Protein AF-A0A951S7G7-F1 (afdb_monomer)

Mean predicted aligned error: 11.46 Å

pLDDT: mean 70.56, std 6.56, range [54.75, 82.31]

Sequence (76 aa):
MDVIIESLKHLLNPDWIMSHGGLYLVLLILFIETGIIIGFFLPGDPLLFISGMVIASVNENHYPFDNQLLNLPFWI

Structure (mmCIF, N/CA/C/O backbone):
data_AF-A0A951S7G7-F1
#
_entry.id   AF-A0A951S7G7-F1
#
loop_
_atom_site.group_PDB
_atom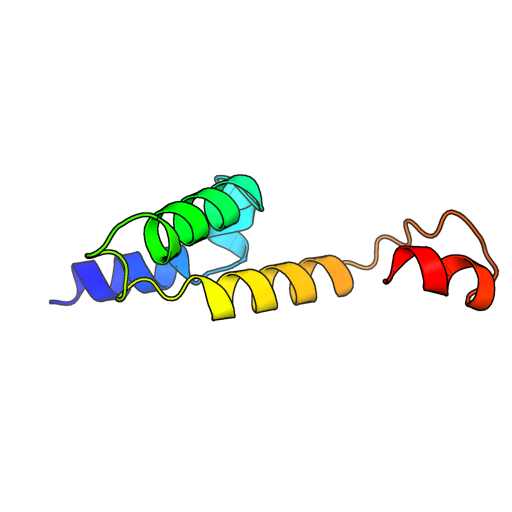_site.id
_atom_site.type_symbol
_atom_site.label_atom_id
_atom_site.label_alt_id
_atom_site.label_comp_id
_atom_site.label_asym_id
_atom_site.label_entity_id
_atom_site.label_seq_id
_atom_site.pdbx_PDB_ins_code
_atom_site.Cartn_x
_atom_site.Cartn_y
_atom_site.Cartn_z
_atom_site.occupancy
_atom_site.B_iso_or_equiv
_atom_site.auth_seq_id
_atom_site.auth_comp_id
_atom_site.auth_asym_id
_atom_site.auth_atom_id
_atom_site.pdbx_PDB_model_num
ATOM 1 N N . MET A 1 1 ? -13.414 -12.040 16.841 1.00 55.69 1 MET A N 1
ATOM 2 C CA . MET A 1 1 ? -12.206 -11.188 16.764 1.00 55.69 1 MET A CA 1
ATOM 3 C C . MET A 1 1 ? -11.351 -11.552 15.550 1.00 55.69 1 MET A C 1
ATOM 5 O O . MET A 1 1 ? -10.653 -10.697 15.028 1.00 55.69 1 MET A O 1
ATOM 9 N N . ASP A 1 2 ? -11.474 -12.781 15.047 1.00 70.00 2 ASP A N 1
ATOM 10 C CA . ASP A 1 2 ? -10.676 -13.335 13.945 1.00 70.00 2 ASP A CA 1
ATOM 11 C C . ASP A 1 2 ? -11.020 -12.751 12.566 1.00 70.00 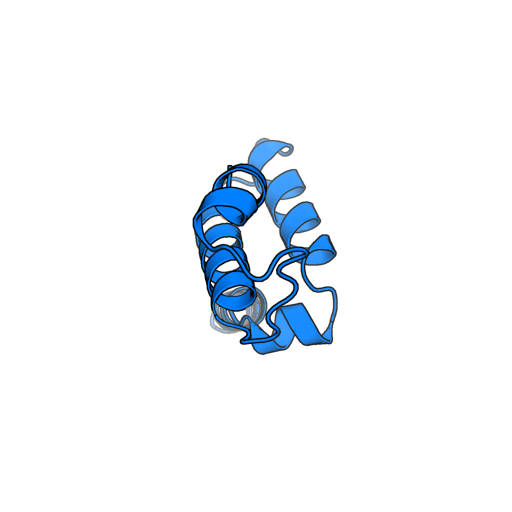2 ASP A C 1
ATOM 13 O O . ASP A 1 2 ? -10.132 -12.540 11.755 1.00 70.00 2 ASP A O 1
ATOM 17 N N . VAL A 1 3 ? -12.282 -12.377 12.318 1.00 71.81 3 VAL A N 1
ATOM 18 C CA . VAL A 1 3 ? -12.734 -11.814 11.023 1.00 71.81 3 VAL A CA 1
ATOM 19 C C . VAL A 1 3 ? -12.031 -10.496 10.667 1.00 71.81 3 VAL A C 1
ATOM 21 O O . VAL A 1 3 ? -11.707 -10.253 9.506 1.00 71.81 3 VAL A O 1
ATOM 24 N N . ILE A 1 4 ? -11.772 -9.645 11.663 1.00 67.06 4 ILE A N 1
ATOM 25 C CA . ILE A 1 4 ? -11.104 -8.349 11.463 1.00 67.06 4 ILE A CA 1
ATOM 26 C C . ILE A 1 4 ? -9.623 -8.575 11.131 1.00 67.06 4 ILE A C 1
ATOM 28 O O . ILE A 1 4 ? -9.093 -7.955 10.213 1.00 67.06 4 ILE A O 1
ATOM 32 N N . ILE A 1 5 ? -8.980 -9.512 11.835 1.00 65.81 5 ILE A N 1
ATOM 33 C CA . ILE A 1 5 ? -7.583 -9.912 11.613 1.00 65.81 5 ILE A CA 1
ATOM 34 C C . ILE A 1 5 ? -7.423 -10.550 10.224 1.00 65.81 5 ILE A C 1
ATOM 36 O O . ILE A 1 5 ? -6.464 -10.253 9.516 1.00 65.81 5 ILE A O 1
ATOM 40 N N . GLU A 1 6 ? -8.373 -11.386 9.806 1.00 69.81 6 GLU A N 1
ATOM 41 C CA . GLU A 1 6 ? -8.371 -12.0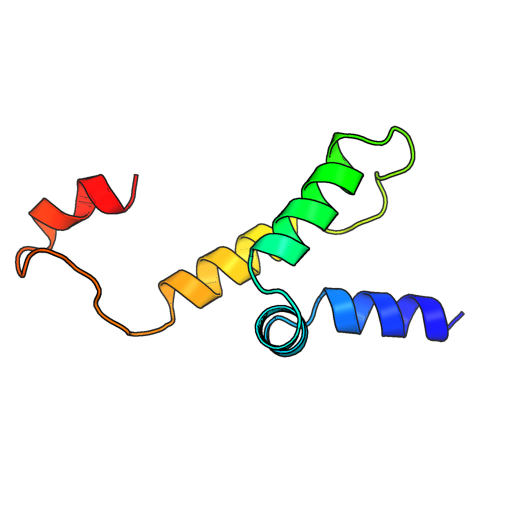26 8.487 1.00 69.81 6 GLU A CA 1
ATOM 42 C C . GLU A 1 6 ? -8.561 -10.998 7.359 1.00 69.81 6 GLU A C 1
ATOM 44 O O . GLU A 1 6 ? -7.871 -11.042 6.343 1.00 69.81 6 GLU A O 1
ATOM 49 N N . SER A 1 7 ? -9.427 -10.002 7.569 1.00 66.88 7 SER A N 1
ATOM 50 C CA . SER A 1 7 ? -9.627 -8.897 6.619 1.00 66.88 7 SER A CA 1
ATOM 51 C C . SER A 1 7 ? -8.376 -8.015 6.501 1.00 66.88 7 SER A C 1
ATOM 53 O O . SER A 1 7 ? -7.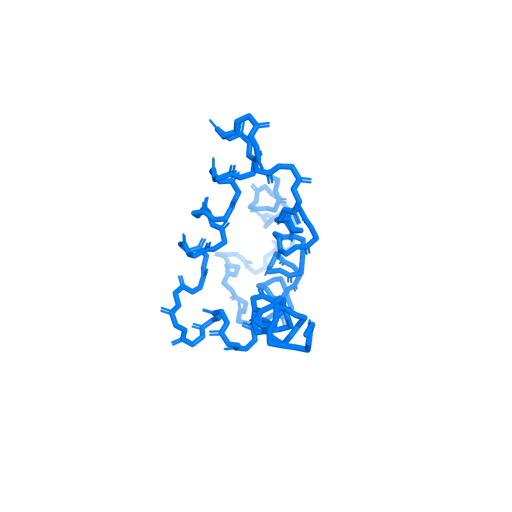993 -7.631 5.399 1.00 66.88 7 SER A O 1
ATOM 55 N N . LEU A 1 8 ? -7.686 -7.754 7.618 1.00 68.88 8 LEU A N 1
ATOM 56 C CA . LEU A 1 8 ? -6.387 -7.072 7.633 1.00 68.88 8 LEU A CA 1
ATOM 57 C C . LEU A 1 8 ? -5.313 -7.880 6.896 1.00 68.88 8 LEU A C 1
ATOM 59 O O . LEU A 1 8 ? -4.546 -7.306 6.132 1.00 68.88 8 LEU A O 1
ATOM 63 N N . LYS A 1 9 ? -5.277 -9.208 7.059 1.00 68.19 9 LYS A N 1
ATOM 64 C CA . LYS A 1 9 ? -4.362 -10.084 6.307 1.00 68.19 9 LYS A CA 1
ATOM 65 C C . LYS A 1 9 ? -4.635 -10.074 4.808 1.00 68.19 9 LYS A C 1
ATOM 67 O O . LYS A 1 9 ? -3.688 -10.142 4.031 1.00 68.19 9 LYS A O 1
ATOM 72 N N . HIS A 1 10 ? -5.896 -9.998 4.389 1.00 66.94 10 HIS A N 1
ATOM 73 C CA . HIS A 1 10 ? -6.237 -9.854 2.973 1.00 66.94 10 HIS A CA 1
ATOM 74 C C . HIS A 1 10 ? -5.778 -8.507 2.414 1.00 66.94 10 HIS A C 1
ATOM 76 O O . HIS A 1 10 ? -5.196 -8.469 1.334 1.00 66.94 10 HIS A O 1
ATOM 82 N N . LEU A 1 11 ? -5.960 -7.427 3.177 1.00 64.50 11 LEU A N 1
ATOM 83 C CA . LEU A 1 11 ? -5.465 -6.101 2.813 1.00 64.50 11 LEU A CA 1
ATOM 84 C C . LEU A 1 11 ? -3.936 -6.008 2.832 1.00 64.50 11 LEU A C 1
ATOM 86 O O . LEU A 1 11 ? -3.403 -5.182 2.115 1.00 64.50 11 LEU A O 1
ATOM 90 N N . LEU A 1 12 ? -3.232 -6.839 3.606 1.00 63.69 12 LEU A N 1
ATOM 91 C CA . LEU A 1 12 ? -1.764 -6.876 3.653 1.00 63.69 12 LEU A CA 1
ATOM 92 C C . LEU A 1 12 ? -1.142 -7.828 2.615 1.00 63.69 12 LEU A C 1
ATOM 94 O O . LEU A 1 12 ? 0.078 -7.853 2.468 1.00 63.69 12 LEU A O 1
ATOM 98 N N . ASN A 1 13 ? -1.950 -8.642 1.928 1.00 68.94 13 ASN A N 1
ATOM 99 C CA . ASN A 1 13 ? -1.451 -9.598 0.944 1.00 68.94 13 ASN A CA 1
ATOM 100 C C . ASN A 1 13 ? -1.252 -8.910 -0.415 1.00 68.94 13 ASN A C 1
ATOM 102 O O . ASN A 1 13 ? -2.245 -8.538 -1.054 1.00 68.94 13 ASN A O 1
ATOM 106 N N . PRO A 1 14 ? -0.003 -8.782 -0.900 1.00 62.75 14 PRO A N 1
ATOM 107 C CA . PRO A 1 14 ? 0.286 -8.097 -2.154 1.00 62.75 14 PRO A CA 1
ATOM 108 C C . PRO A 1 14 ? -0.411 -8.766 -3.344 1.00 62.75 14 PRO A C 1
ATOM 110 O O . PRO A 1 14 ? -1.000 -8.059 -4.154 1.00 62.75 14 PRO A O 1
ATOM 113 N N . ASP A 1 15 ? -0.464 -10.101 -3.406 1.00 66.88 15 ASP A N 1
ATOM 114 C CA . ASP A 1 15 ? -1.163 -10.839 -4.470 1.00 66.88 15 ASP A CA 1
ATOM 115 C C . ASP A 1 15 ? -2.665 -10.521 -4.537 1.00 66.88 15 ASP A C 1
ATOM 117 O O . ASP A 1 15 ? -3.242 -10.374 -5.617 1.00 66.88 15 ASP A O 1
ATOM 121 N N . TRP A 1 16 ? -3.314 -10.372 -3.378 1.00 68.12 16 TRP A N 1
ATOM 122 C CA . TRP A 1 16 ? -4.745 -10.077 -3.311 1.00 68.12 16 TRP A CA 1
ATOM 123 C C . TRP A 1 16 ? -5.036 -8.644 -3.763 1.00 68.12 16 TRP A C 1
ATOM 125 O O . TRP A 1 16 ? -5.967 -8.418 -4.539 1.00 68.12 16 TRP A O 1
ATOM 135 N N . ILE A 1 17 ? -4.196 -7.695 -3.345 1.00 68.81 17 ILE A N 1
ATOM 136 C CA . ILE A 1 17 ? -4.276 -6.290 -3.755 1.00 68.81 17 ILE A CA 1
ATOM 137 C C . ILE A 1 17 ? -4.049 -6.167 -5.251 1.00 68.81 17 ILE A C 1
ATOM 139 O O . ILE A 1 17 ? -4.873 -5.572 -5.940 1.00 68.81 17 ILE A O 1
ATOM 143 N N . MET A 1 18 ? -2.979 -6.769 -5.768 1.00 65.69 18 MET A N 1
ATOM 144 C CA . MET A 1 18 ? -2.629 -6.709 -7.185 1.00 65.69 18 MET A CA 1
ATOM 145 C C . MET A 1 18 ? -3.727 -7.323 -8.062 1.00 65.69 18 MET A C 1
ATOM 147 O O . MET A 1 18 ? -4.030 -6.776 -9.118 1.00 65.69 18 MET A O 1
ATOM 151 N N . SER A 1 19 ? -4.400 -8.377 -7.586 1.00 69.50 19 SER A N 1
ATOM 152 C CA . SER A 1 19 ? -5.514 -9.017 -8.295 1.00 69.50 19 SER A CA 1
ATOM 153 C C . SER A 1 19 ? -6.834 -8.230 -8.279 1.00 69.50 19 SER A C 1
ATOM 155 O O . SER A 1 19 ? -7.655 -8.459 -9.166 1.00 69.50 19 SER A O 1
ATOM 157 N N . HIS A 1 20 ? -7.087 -7.358 -7.295 1.00 66.31 20 HIS A N 1
ATOM 158 C CA . HIS A 1 20 ? -8.397 -6.700 -7.124 1.00 66.31 20 HIS A CA 1
ATOM 159 C C . HIS A 1 20 ? -8.386 -5.183 -7.376 1.00 66.31 20 HIS A C 1
ATOM 161 O O . HIS A 1 20 ? -9.429 -4.622 -7.706 1.00 66.31 20 HIS A O 1
ATOM 167 N N . GLY A 1 21 ? -7.244 -4.501 -7.238 1.00 64.94 21 GLY A N 1
ATOM 168 C CA . GLY A 1 21 ? -7.181 -3.040 -7.405 1.00 64.94 21 GLY A CA 1
ATOM 169 C C . GLY A 1 21 ? -5.787 -2.399 -7.429 1.00 64.94 21 GLY A C 1
ATOM 170 O O . GLY A 1 21 ? -5.682 -1.189 -7.635 1.00 64.94 21 GLY A O 1
ATOM 171 N N . GLY A 1 22 ? -4.722 -3.181 -7.240 1.00 75.69 22 GLY A N 1
ATOM 172 C CA . GLY A 1 22 ? -3.320 -2.776 -7.326 1.00 75.69 22 GLY A CA 1
ATOM 173 C C . GLY A 1 22 ? -3.000 -1.485 -6.572 1.00 75.69 22 GLY A C 1
ATOM 174 O O . GLY A 1 22 ? -3.457 -1.257 -5.451 1.00 75.69 22 GLY A O 1
ATOM 175 N N . LEU A 1 23 ? -2.239 -0.611 -7.231 1.00 71.69 23 LEU A N 1
ATOM 176 C CA . LEU A 1 23 ? -1.828 0.698 -6.716 1.00 71.69 23 LEU A CA 1
ATOM 177 C C . LEU A 1 23 ? -3.003 1.624 -6.366 1.00 71.69 23 LEU A C 1
ATOM 179 O 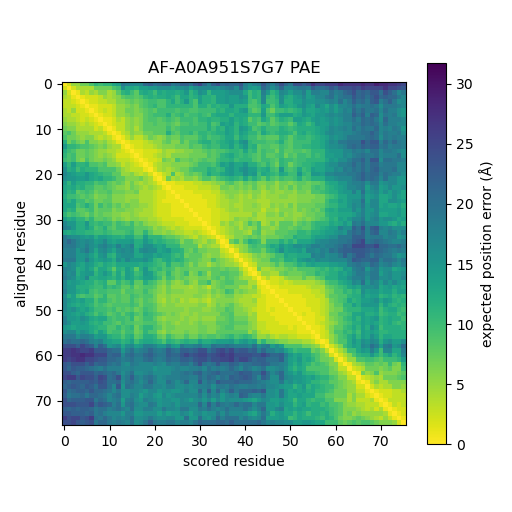O . LEU A 1 23 ? -2.885 2.434 -5.451 1.00 71.69 23 LEU A O 1
ATOM 183 N N . TYR A 1 24 ? -4.142 1.511 -7.056 1.00 75.00 24 TYR A N 1
ATOM 184 C CA . TYR A 1 24 ? -5.301 2.374 -6.806 1.00 75.00 24 TYR A CA 1
ATOM 185 C C . TYR A 1 24 ? -5.947 2.069 -5.449 1.00 75.00 24 TYR A C 1
ATOM 187 O O . TYR A 1 24 ? -6.380 2.972 -4.734 1.00 75.00 24 TYR A O 1
ATOM 195 N N . LEU A 1 25 ? -5.951 0.791 -5.061 1.00 76.69 25 LEU A N 1
ATOM 196 C CA . LEU A 1 25 ? -6.428 0.343 -3.756 1.00 76.69 25 LEU A CA 1
ATOM 197 C C . LEU A 1 25 ? -5.468 0.763 -2.632 1.00 76.69 25 LEU A C 1
ATOM 199 O O . LEU A 1 25 ? -5.925 1.232 -1.593 1.00 76.69 25 LEU A O 1
ATOM 203 N N . VAL A 1 26 ? -4.151 0.696 -2.865 1.00 77.31 26 VAL A N 1
ATOM 204 C CA . VAL A 1 26 ? -3.135 1.223 -1.931 1.00 77.31 26 VAL A CA 1
ATOM 205 C C . VAL A 1 26 ? -3.302 2.735 -1.731 1.00 77.31 26 VAL A C 1
ATOM 207 O O . VAL A 1 26 ? -3.280 3.215 -0.600 1.00 77.31 26 VAL A O 1
ATOM 210 N N . LEU A 1 27 ? -3.547 3.488 -2.808 1.00 77.38 27 LEU A N 1
ATOM 211 C CA . LEU A 1 27 ? -3.760 4.936 -2.746 1.00 77.38 27 LEU A CA 1
ATOM 212 C C . LEU A 1 27 ? -5.034 5.306 -1.967 1.00 77.38 27 LEU A C 1
ATOM 214 O O . LEU A 1 27 ? -5.033 6.274 -1.209 1.00 77.38 27 LEU A O 1
ATOM 218 N N . LEU A 1 28 ? -6.106 4.521 -2.111 1.00 81.19 28 LEU A N 1
ATOM 219 C CA . LEU A 1 28 ? -7.343 4.692 -1.345 1.00 81.19 28 LEU A CA 1
ATOM 220 C C . LEU A 1 28 ? -7.121 4.447 0.157 1.00 81.19 28 LEU A C 1
ATOM 222 O O . LEU A 1 28 ? -7.613 5.217 0.979 1.00 81.19 28 LEU A O 1
ATOM 226 N N . ILE A 1 29 ? -6.364 3.402 0.513 1.00 79.00 29 ILE A N 1
ATOM 227 C CA . ILE A 1 29 ? -6.005 3.088 1.905 1.00 79.00 29 ILE A CA 1
ATOM 228 C C . ILE A 1 29 ? -5.195 4.237 2.515 1.00 79.00 29 ILE A C 1
ATOM 230 O O . ILE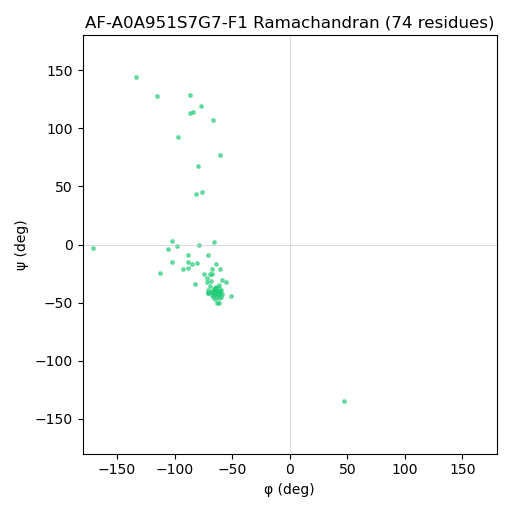 A 1 29 ? -5.532 4.705 3.600 1.00 79.00 29 ILE A O 1
ATOM 234 N N . LEU A 1 30 ? -4.203 4.754 1.785 1.00 79.88 30 LEU A N 1
ATOM 235 C CA . LEU A 1 30 ? -3.375 5.882 2.217 1.00 79.88 30 LEU A CA 1
ATOM 236 C C . LEU A 1 30 ? -4.192 7.176 2.382 1.00 79.88 30 LEU A C 1
ATOM 238 O O . LEU A 1 30 ? -3.976 7.943 3.322 1.00 79.88 30 LEU A O 1
ATOM 242 N N . PHE A 1 31 ? -5.154 7.425 1.487 1.00 80.00 31 PHE A N 1
ATOM 243 C CA . PHE A 1 31 ? -6.061 8.571 1.580 1.00 80.00 31 PHE A CA 1
ATOM 244 C C . PHE A 1 31 ? -6.968 8.483 2.813 1.00 80.00 31 PHE A C 1
ATOM 246 O O . PHE A 1 31 ? -7.233 9.491 3.461 1.00 80.00 31 PHE A O 1
ATOM 253 N N . ILE A 1 32 ? -7.421 7.280 3.171 1.00 82.31 32 ILE A N 1
ATOM 254 C CA . ILE A 1 32 ? -8.191 7.045 4.398 1.00 82.31 32 ILE A CA 1
ATOM 255 C C . ILE A 1 32 ? -7.297 7.214 5.637 1.00 82.31 32 ILE A C 1
ATOM 257 O O . ILE A 1 32 ? -7.725 7.827 6.609 1.00 82.31 32 ILE A O 1
ATOM 261 N N . GLU A 1 33 ? -6.056 6.731 5.603 1.00 78.81 33 GLU A N 1
ATOM 262 C CA . GLU A 1 33 ? -5.099 6.828 6.713 1.00 78.81 33 GLU A CA 1
ATOM 263 C C . GLU A 1 33 ? -4.665 8.274 7.010 1.00 78.81 33 GLU A C 1
ATOM 265 O O . GLU A 1 33 ? -4.660 8.700 8.164 1.00 78.81 33 GLU A O 1
ATOM 270 N N . THR A 1 34 ? -4.345 9.051 5.972 1.00 76.00 34 THR A N 1
ATOM 271 C CA . THR A 1 34 ? -3.854 10.437 6.103 1.00 76.00 34 THR A CA 1
ATOM 272 C C . THR A 1 34 ? -4.960 11.497 6.049 1.00 76.00 34 THR A C 1
ATOM 274 O O . THR A 1 34 ? -4.761 12.616 6.522 1.00 76.00 34 THR A O 1
ATOM 277 N N . GLY A 1 35 ? -6.131 11.171 5.489 1.00 74.62 35 GLY A N 1
ATOM 278 C CA . GLY A 1 35 ? -7.236 12.108 5.258 1.00 74.62 35 GLY A CA 1
ATOM 279 C C . GLY A 1 35 ? -8.399 12.018 6.253 1.00 74.62 35 GLY A C 1
ATOM 280 O O . GLY A 1 35 ? -9.208 12.944 6.315 1.00 74.62 35 GLY A O 1
ATOM 281 N N . ILE A 1 36 ? -8.504 10.947 7.051 1.00 76.06 36 ILE A N 1
ATOM 282 C CA . ILE A 1 36 ? -9.567 10.768 8.054 1.00 76.06 36 ILE A CA 1
ATOM 283 C C . ILE A 1 36 ? -8.961 10.742 9.467 1.00 76.06 36 ILE A C 1
ATOM 285 O O . ILE A 1 36 ? -8.089 9.938 9.768 1.00 76.06 36 ILE A O 1
ATOM 289 N N . ILE A 1 37 ? -9.483 11.572 10.382 1.00 67.38 37 ILE A N 1
ATOM 290 C CA . ILE A 1 37 ? -8.972 11.730 11.769 1.00 67.38 37 ILE A CA 1
ATOM 291 C C . ILE A 1 37 ? -9.022 10.416 12.588 1.00 67.38 37 ILE A C 1
ATOM 293 O O . ILE A 1 37 ? -8.287 10.249 13.556 1.00 67.38 37 ILE A O 1
ATOM 297 N N . ILE A 1 38 ? -9.861 9.459 12.183 1.00 68.56 38 ILE A N 1
ATOM 298 C CA . ILE A 1 38 ? -10.009 8.114 12.777 1.00 68.56 38 ILE A CA 1
ATOM 299 C C . ILE A 1 38 ? -9.313 6.996 11.968 1.00 68.56 38 ILE A C 1
ATOM 301 O O . ILE A 1 38 ? -9.406 5.830 12.338 1.00 68.56 38 ILE A O 1
ATOM 305 N N . GLY A 1 39 ? -8.607 7.329 10.881 1.00 64.62 39 GLY A N 1
ATOM 306 C CA . GLY A 1 39 ? -7.945 6.383 9.971 1.00 64.62 39 GLY A CA 1
ATOM 307 C C . GLY A 1 39 ? -6.603 5.829 10.463 1.00 64.62 39 GLY A C 1
ATOM 308 O O . GLY A 1 39 ? -6.018 4.987 9.791 1.00 64.62 39 GLY A O 1
ATOM 309 N N . PHE A 1 40 ? -6.143 6.239 11.650 1.00 62.66 40 PHE A N 1
ATOM 310 C CA . PHE A 1 40 ? -4.808 5.962 12.211 1.00 62.66 40 PHE A CA 1
ATOM 311 C C . PHE A 1 40 ? -4.510 4.476 12.532 1.00 62.66 40 PHE A C 1
ATOM 313 O O . PHE A 1 40 ? -3.458 4.151 13.068 1.00 62.66 40 PHE A O 1
ATOM 320 N N . PHE A 1 41 ? -5.441 3.560 12.254 1.00 66.00 41 PHE A N 1
ATOM 321 C CA . PHE A 1 41 ? -5.286 2.120 12.508 1.00 66.00 41 PHE A CA 1
ATOM 322 C C . PHE A 1 41 ? -5.047 1.282 11.245 1.00 66.00 41 PHE A C 1
ATOM 324 O O . PHE A 1 41 ? -4.874 0.067 11.361 1.00 66.00 41 PHE A O 1
ATOM 331 N N . LEU A 1 42 ? -5.070 1.883 10.049 1.00 71.69 42 LEU A N 1
ATOM 332 C CA . LEU A 1 42 ? -4.784 1.150 8.817 1.00 71.69 42 LEU A CA 1
ATOM 333 C C . LEU A 1 42 ? -3.269 1.136 8.566 1.00 71.69 42 LEU A C 1
ATOM 335 O O . LEU A 1 42 ? -2.673 2.200 8.565 1.00 71.69 42 LEU A O 1
ATOM 339 N N . PRO A 1 43 ? -2.647 -0.031 8.323 1.00 66.62 43 PRO A N 1
ATOM 340 C CA . PRO A 1 43 ? -1.223 -0.130 8.012 1.00 66.62 43 PRO A CA 1
ATOM 341 C C . PRO A 1 43 ? -0.977 0.224 6.537 1.00 66.62 43 PRO A C 1
ATOM 343 O O . PRO A 1 43 ? -0.665 -0.661 5.739 1.00 66.62 43 PRO A O 1
ATOM 346 N N . GLY A 1 44 ? -1.186 1.480 6.135 1.00 71.94 44 GLY A N 1
ATOM 347 C CA . GLY A 1 44 ? -1.032 1.894 4.737 1.00 71.94 44 GLY A CA 1
ATOM 348 C C . GLY A 1 44 ? 0.418 2.186 4.346 1.00 71.94 44 GLY A C 1
ATOM 349 O O . GLY A 1 44 ? 0.820 1.839 3.232 1.00 71.94 44 GLY A O 1
ATOM 350 N N . ASP A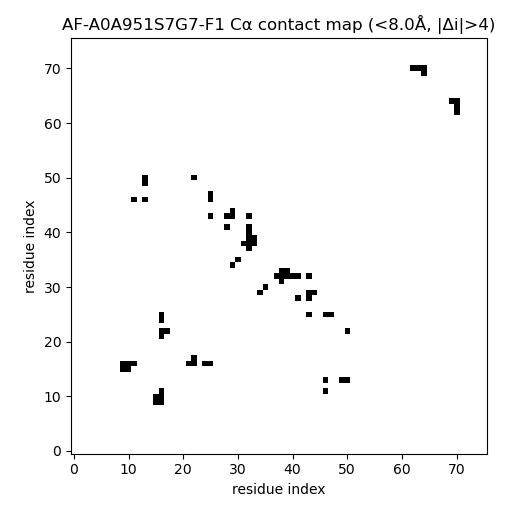 1 45 ? 1.246 2.708 5.257 1.00 72.44 45 ASP A N 1
ATOM 351 C CA . ASP A 1 45 ? 2.672 2.960 4.999 1.00 72.44 45 ASP A CA 1
ATOM 352 C C . ASP A 1 45 ? 3.523 1.697 4.719 1.00 72.44 45 ASP A C 1
ATOM 354 O O 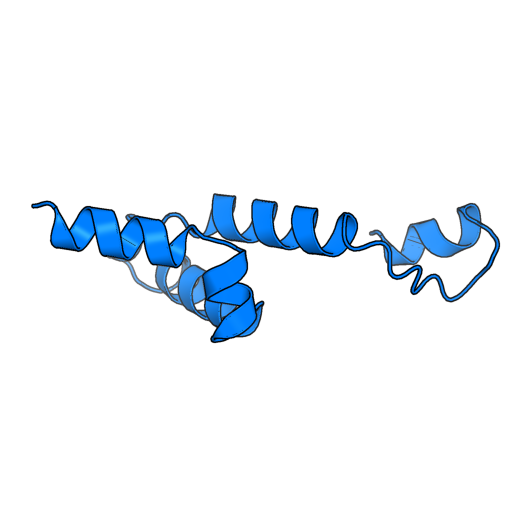. ASP A 1 45 ? 4.282 1.707 3.738 1.00 72.44 45 ASP A O 1
ATOM 358 N N . PRO A 1 46 ? 3.378 0.558 5.433 1.00 78.19 46 PRO A N 1
ATOM 359 C CA . PRO A 1 46 ? 4.145 -0.648 5.126 1.00 78.19 46 PRO A CA 1
ATOM 360 C C . PRO A 1 46 ? 3.649 -1.299 3.830 1.00 78.19 46 PRO A C 1
ATOM 362 O O . PRO A 1 46 ? 4.419 -1.933 3.111 1.00 78.19 46 PRO A O 1
ATOM 365 N N . LEU A 1 47 ? 2.366 -1.116 3.506 1.00 76.00 47 LEU A N 1
ATOM 366 C CA . LEU A 1 47 ? 1.740 -1.599 2.280 1.00 76.00 47 LEU A CA 1
ATOM 367 C C . LEU A 1 47 ? 2.27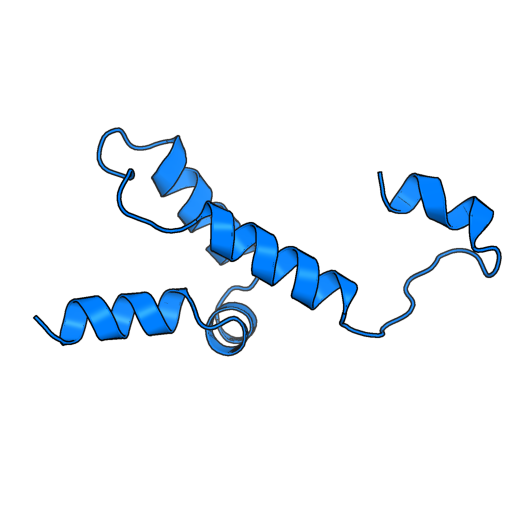4 -0.890 1.039 1.00 76.00 47 LEU A C 1
ATOM 369 O O . LEU A 1 47 ? 2.593 -1.546 0.047 1.00 76.00 47 LEU A O 1
ATOM 373 N N . LEU A 1 48 ? 2.423 0.434 1.112 1.00 74.44 48 LEU A N 1
ATOM 374 C CA . LEU A 1 48 ? 3.047 1.228 0.057 1.00 74.44 48 LEU A CA 1
ATOM 375 C C . LEU A 1 48 ? 4.500 0.784 -0.171 1.00 74.44 48 LEU A C 1
ATOM 377 O O . LEU A 1 48 ? 4.923 0.618 -1.315 1.00 74.44 48 LEU A O 1
ATOM 381 N N . PHE A 1 49 ? 5.243 0.525 0.909 1.00 78.75 49 PHE A N 1
ATOM 382 C CA . PHE A 1 49 ? 6.623 0.047 0.834 1.00 78.75 49 PHE A CA 1
ATOM 383 C C . PHE A 1 49 ? 6.727 -1.343 0.193 1.00 78.75 49 PHE A C 1
ATOM 385 O O . PHE A 1 49 ? 7.528 -1.538 -0.720 1.00 78.75 49 PHE A O 1
ATOM 392 N N . ILE A 1 50 ? 5.890 -2.299 0.613 1.00 78.75 50 ILE A N 1
ATOM 393 C CA . ILE A 1 50 ? 5.850 -3.644 0.022 1.00 78.75 50 ILE A CA 1
ATOM 394 C C . ILE A 1 50 ? 5.434 -3.563 -1.447 1.00 78.75 50 ILE A C 1
ATOM 396 O O . ILE A 1 50 ? 6.079 -4.184 -2.284 1.00 78.75 50 ILE A O 1
ATOM 400 N N . SER A 1 51 ? 4.419 -2.765 -1.789 1.00 75.62 51 SER A N 1
ATOM 401 C CA . SER A 1 51 ? 4.001 -2.569 -3.181 1.00 75.62 51 SER A CA 1
ATOM 402 C C . SER A 1 51 ? 5.133 -1.992 -4.032 1.00 75.62 51 SER A C 1
ATOM 404 O O . SER A 1 51 ? 5.377 -2.495 -5.123 1.00 75.62 51 SER A O 1
ATOM 406 N N . GLY A 1 52 ? 5.846 -0.972 -3.545 1.00 75.50 52 GLY A N 1
ATOM 407 C CA . GLY A 1 52 ? 7.001 -0.399 -4.239 1.00 75.50 52 GLY A CA 1
ATOM 408 C C . GLY A 1 52 ? 8.136 -1.408 -4.416 1.00 75.50 52 GLY A C 1
ATOM 409 O O . GLY A 1 52 ? 8.715 -1.501 -5.495 1.00 75.50 52 GLY A O 1
ATOM 410 N N . MET A 1 53 ? 8.405 -2.221 -3.392 1.00 77.44 53 MET A N 1
ATOM 411 C CA . MET A 1 53 ? 9.413 -3.280 -3.449 1.00 77.44 53 MET A CA 1
ATOM 412 C C . MET A 1 53 ? 9.024 -4.391 -4.432 1.00 77.44 53 MET A C 1
ATOM 414 O O . MET A 1 53 ? 9.869 -4.848 -5.195 1.00 77.44 53 MET A O 1
ATOM 418 N N . VAL A 1 54 ? 7.746 -4.788 -4.461 1.00 75.25 54 VAL A N 1
ATOM 419 C CA . VAL A 1 54 ? 7.207 -5.758 -5.423 1.00 75.25 54 VAL A CA 1
ATOM 420 C C . VAL A 1 54 ? 7.367 -5.219 -6.840 1.00 75.25 54 VAL A C 1
ATOM 422 O O . VAL A 1 54 ? 7.965 -5.905 -7.659 1.00 75.25 54 VAL A O 1
ATOM 425 N N . ILE A 1 55 ? 6.945 -3.980 -7.110 1.00 72.38 55 ILE A N 1
ATOM 426 C CA . ILE A 1 55 ? 7.091 -3.334 -8.427 1.00 72.38 55 ILE A CA 1
ATOM 427 C C . ILE A 1 55 ? 8.565 -3.258 -8.847 1.00 72.38 55 ILE A C 1
ATOM 429 O O . ILE A 1 55 ? 8.889 -3.571 -9.985 1.00 72.38 55 ILE A O 1
ATOM 433 N N . ALA A 1 56 ? 9.469 -2.912 -7.926 1.00 71.38 56 ALA A N 1
ATOM 434 C CA . ALA A 1 56 ? 10.906 -2.882 -8.194 1.00 71.38 56 ALA A CA 1
ATOM 435 C C . ALA A 1 56 ? 11.520 -4.281 -8.407 1.00 71.38 56 ALA A C 1
ATOM 437 O O . ALA A 1 56 ? 12.554 -4.405 -9.060 1.00 71.38 56 ALA A O 1
ATOM 438 N N . SER A 1 57 ? 10.911 -5.331 -7.844 1.00 70.44 57 SER A N 1
ATOM 439 C CA . SER A 1 57 ? 11.358 -6.723 -7.986 1.00 70.44 57 SER A CA 1
ATOM 440 C C . SER A 1 57 ? 10.774 -7.442 -9.204 1.00 70.44 57 SER A C 1
ATOM 442 O O . SER A 1 57 ? 11.337 -8.450 -9.641 1.00 70.44 57 SER A O 1
ATOM 444 N N . VAL A 1 58 ? 9.656 -6.951 -9.756 1.00 71.88 58 VAL A N 1
ATOM 445 C CA . VAL A 1 58 ? 9.091 -7.473 -11.000 1.00 71.88 58 VAL A CA 1
ATOM 446 C C . VAL A 1 58 ? 10.082 -7.144 -12.114 1.00 71.88 58 VAL A C 1
ATOM 448 O O . VAL A 1 58 ? 10.281 -6.001 -12.507 1.00 71.88 58 VAL A O 1
ATOM 451 N N . ASN A 1 59 ? 10.758 -8.193 -12.577 1.00 54.75 59 ASN A N 1
ATOM 452 C CA . ASN A 1 59 ? 11.872 -8.183 -13.522 1.00 54.75 59 ASN A CA 1
ATOM 453 C C . ASN A 1 59 ? 11.398 -7.942 -14.968 1.00 54.75 59 ASN A C 1
ATOM 455 O O . ASN A 1 59 ? 11.778 -8.653 -15.898 1.00 54.75 59 ASN A O 1
ATOM 459 N N . GLU A 1 60 ? 10.512 -6.969 -15.156 1.00 56.72 60 GLU A N 1
ATOM 460 C CA . GLU A 1 60 ? 10.222 -6.385 -16.454 1.00 56.72 60 GLU A CA 1
ATOM 461 C C . GLU A 1 60 ? 11.054 -5.111 -16.557 1.00 56.72 60 GLU A C 1
ATOM 463 O O . GLU A 1 60 ? 10.692 -4.050 -16.062 1.00 56.72 60 GLU A O 1
ATOM 468 N N . ASN A 1 61 ? 12.246 -5.254 -17.137 1.00 55.41 61 ASN A N 1
ATOM 469 C CA . ASN A 1 61 ? 13.185 -4.169 -17.394 1.00 55.41 61 ASN A CA 1
ATOM 470 C C . ASN A 1 61 ? 12.551 -3.121 -18.327 1.00 55.41 61 ASN A C 1
ATOM 472 O O . ASN A 1 61 ? 12.866 -3.062 -19.512 1.00 55.41 61 ASN A O 1
ATOM 476 N N . HIS A 1 62 ? 11.672 -2.269 -17.804 1.00 56.59 62 HIS A N 1
ATOM 477 C CA . HIS A 1 62 ? 11.178 -1.067 -18.471 1.00 56.59 62 HIS A CA 1
ATOM 478 C C . HIS A 1 62 ? 12.198 0.065 -18.311 1.00 56.59 62 HIS A C 1
ATOM 480 O O . HIS A 1 62 ? 11.868 1.204 -17.992 1.00 56.59 62 HIS A O 1
ATOM 486 N N . TYR A 1 63 ? 13.476 -0.257 -18.500 1.00 64.75 63 TYR A N 1
ATOM 487 C CA . TYR A 1 63 ? 14.495 0.759 -18.628 1.00 64.75 63 TYR A CA 1
ATOM 488 C C . TYR A 1 63 ? 14.388 1.331 -20.040 1.00 64.75 63 TYR A C 1
ATOM 490 O O . TYR A 1 63 ? 14.561 0.586 -21.006 1.00 64.75 63 TYR A O 1
ATOM 498 N N . PRO A 1 64 ? 14.123 2.633 -20.203 1.00 66.81 64 PRO A N 1
ATOM 499 C CA . PRO A 1 64 ? 14.118 3.240 -21.529 1.00 66.81 64 PRO A CA 1
ATOM 500 C C . PRO A 1 64 ? 15.506 3.200 -22.189 1.00 66.81 64 PRO A C 1
ATOM 502 O O . PRO A 1 64 ? 15.611 3.366 -23.404 1.00 66.81 64 PRO A O 1
ATOM 505 N N . PHE A 1 65 ? 16.570 2.974 -21.408 1.00 72.62 65 PHE A N 1
ATOM 506 C CA . PHE A 1 65 ? 17.949 2.983 -21.877 1.00 72.62 65 PHE A CA 1
ATOM 507 C C . PHE A 1 65 ? 18.743 1.776 -21.357 1.00 72.62 65 PHE A C 1
ATOM 509 O O . PHE A 1 65 ? 18.617 1.386 -20.199 1.00 72.62 65 PHE A O 1
ATOM 516 N N . ASP A 1 66 ? 19.642 1.249 -22.191 1.00 72.31 66 ASP A N 1
ATOM 517 C CA . ASP A 1 66 ? 20.589 0.174 -21.833 1.00 72.31 66 ASP A CA 1
ATOM 518 C C . ASP A 1 66 ? 21.643 0.619 -20.799 1.00 72.31 66 ASP A C 1
ATOM 520 O O . ASP A 1 66 ? 22.264 -0.186 -20.107 1.00 72.31 66 ASP A O 1
ATOM 524 N N . ASN A 1 67 ? 21.865 1.930 -20.681 1.00 73.62 67 ASN A N 1
ATOM 525 C CA . ASN A 1 67 ? 22.862 2.492 -19.781 1.00 73.62 67 ASN A CA 1
ATOM 526 C C . ASN A 1 67 ? 22.274 2.701 -18.381 1.00 73.62 67 ASN A C 1
ATOM 528 O O . ASN A 1 67 ? 21.475 3.611 -18.166 1.00 73.62 67 ASN A O 1
ATOM 532 N N . GLN A 1 68 ? 22.768 1.941 -17.400 1.00 72.50 68 GLN A N 1
ATOM 533 C CA . GLN A 1 68 ? 22.336 2.024 -15.998 1.00 72.50 68 GLN A CA 1
ATOM 534 C C . GLN A 1 68 ? 22.448 3.440 -15.404 1.00 72.50 68 GLN A C 1
ATOM 536 O O . GLN A 1 68 ? 21.602 3.846 -14.612 1.00 72.50 68 GLN A O 1
ATOM 541 N N . LEU A 1 69 ? 23.438 4.229 -15.838 1.00 78.25 69 LEU A N 1
ATOM 542 C CA . LEU A 1 69 ? 23.609 5.619 -15.400 1.00 78.25 69 LEU A CA 1
ATOM 543 C C . LEU A 1 69 ? 22.499 6.560 -15.901 1.00 78.25 69 LEU A C 1
ATOM 545 O O . LEU A 1 69 ? 22.155 7.517 -15.217 1.00 78.25 69 LEU A O 1
ATOM 549 N N . LEU A 1 70 ? 21.928 6.292 -17.079 1.00 76.06 70 LEU A N 1
ATOM 550 C CA . LEU A 1 70 ? 20.844 7.091 -17.663 1.00 76.06 70 LEU A CA 1
ATOM 551 C C . LEU A 1 70 ? 19.470 6.735 -17.079 1.00 76.06 70 LEU A C 1
ATOM 553 O O . LEU A 1 70 ? 18.544 7.532 -17.195 1.00 76.06 70 LEU A O 1
ATOM 557 N N . ASN A 1 71 ? 19.351 5.589 -16.404 1.00 72.12 71 ASN A N 1
ATOM 558 C CA . ASN A 1 71 ? 18.126 5.173 -15.716 1.00 72.12 71 ASN A CA 1
ATOM 559 C C . ASN A 1 71 ? 18.040 5.674 -14.265 1.00 72.12 71 ASN A C 1
ATOM 561 O O . ASN A 1 71 ? 16.958 5.665 -13.688 1.00 72.12 71 ASN A O 1
ATOM 565 N N . LEU A 1 72 ? 19.145 6.145 -13.674 1.00 75.56 72 LEU A N 1
ATOM 566 C CA . LEU A 1 72 ? 19.162 6.762 -12.339 1.00 75.56 72 LEU A CA 1
ATOM 567 C C . LEU A 1 72 ? 18.111 7.880 -12.146 1.00 75.56 72 LEU A C 1
ATOM 569 O O . LEU A 1 72 ? 17.437 7.854 -11.121 1.00 75.56 72 LEU A O 1
ATOM 573 N N . PRO A 1 73 ? 17.904 8.826 -13.088 1.00 79.00 73 PRO A N 1
ATOM 574 C CA . PRO A 1 73 ? 16.866 9.854 -12.953 1.00 79.00 73 PRO A CA 1
ATOM 575 C C . PRO A 1 73 ? 15.426 9.339 -13.101 1.00 79.00 73 PRO A C 1
ATOM 577 O O . PRO A 1 73 ? 14.499 10.097 -12.856 1.00 79.00 73 PRO A O 1
ATOM 580 N N . PHE A 1 74 ? 15.216 8.088 -13.517 1.00 64.12 74 PHE A N 1
ATOM 581 C CA . PHE A 1 74 ? 13.891 7.456 -13.508 1.00 64.12 74 PHE A CA 1
ATOM 582 C C . PHE A 1 74 ? 13.557 6.832 -12.140 1.00 64.12 74 PHE A C 1
ATOM 584 O O . PHE A 1 74 ? 12.404 6.530 -11.856 1.00 64.12 74 PHE A O 1
ATOM 591 N N . TRP A 1 75 ? 14.575 6.632 -11.300 1.00 62.72 75 TRP A N 1
ATOM 592 C CA . TRP A 1 75 ? 14.477 6.022 -9.972 1.00 62.72 75 TRP A CA 1
ATOM 593 C C . TRP A 1 75 ? 14.421 7.040 -8.818 1.00 62.72 75 TRP A C 1
ATOM 595 O O . TRP A 1 75 ? 14.352 6.629 -7.659 1.00 62.72 75 TRP A O 1
ATOM 605 N N . ILE A 1 76 ? 14.484 8.341 -9.123 1.00 57.56 76 ILE A N 1
ATOM 606 C CA . ILE A 1 76 ? 14.372 9.462 -8.172 1.00 57.56 76 ILE A CA 1
ATOM 607 C C . ILE A 1 76 ? 13.009 10.138 -8.314 1.00 57.56 76 ILE A C 1
ATOM 609 O O . ILE A 1 76 ? 12.458 10.535 -7.265 1.00 57.56 76 ILE A O 1
#

Solvent-accessible surface area (backbone atoms only — not comparable to full-atom values): 4670 Å² total; per-residue (Å²): 121,62,68,62,55,52,52,50,50,49,73,67,31,64,71,54,36,57,74,74,48,33,70,62,48,52,52,51,46,39,45,41,35,77,70,36,99,83,24,80,80,58,76,33,70,65,47,50,50,51,52,52,50,49,59,72,63,51,88,68,83,82,56,96,54,94,46,70,79,75,43,49,79,78,76,112

Foldseek 3Di:
DVVVVVVLVCVQDQVNCCVPPQVNSLVVLVCQCVVPPPSVPRPSPVSVVVSVVVVVPPPPPPQPDPDPVVCVVVVD

Secondary structure (DSSP, 8-state):
-HHHHHHHHHHH-HHHHHHHTHHHHHHHHHHHHHHSTT-TTS-HHHHHHHHHHHHHHS-----SSS-HHHHGGG--

Radius of gyration: 15.71 Å; Cα contacts (8 Å, |Δi|>4): 37; chains: 1; bounding box: 36×25×39 Å